Protein AF-A0AAP5YDV4-F1 (afdb_monomer)

S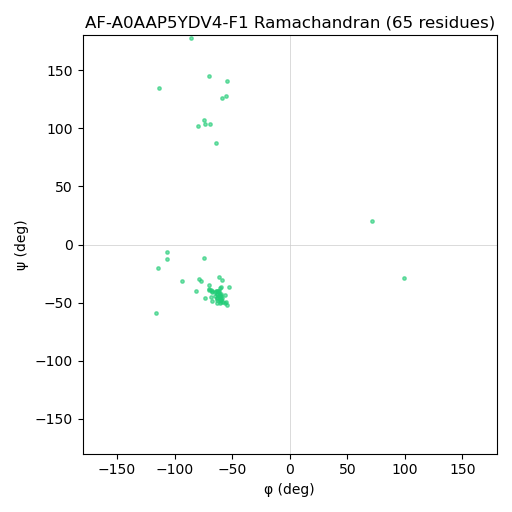olvent-accessible surface area (backbone atoms only — not comparable to full-atom values): 3676 Å² total; per-residue (Å²): 134,86,78,83,73,73,68,49,72,66,54,25,56,50,27,41,52,51,22,54,47,42,27,47,50,43,39,50,46,54,51,46,40,36,72,75,71,65,46,92,67,56,73,66,56,53,53,51,45,36,53,51,21,45,52,52,18,34,76,73,10,34,93,60,53,63,79

Structure (mmCIF, N/CA/C/O backbone):
data_AF-A0AAP5YDV4-F1
#
_entry.id   AF-A0AAP5YDV4-F1
#
loop_
_atom_site.group_PDB
_atom_site.id
_atom_site.type_symbol
_atom_site.label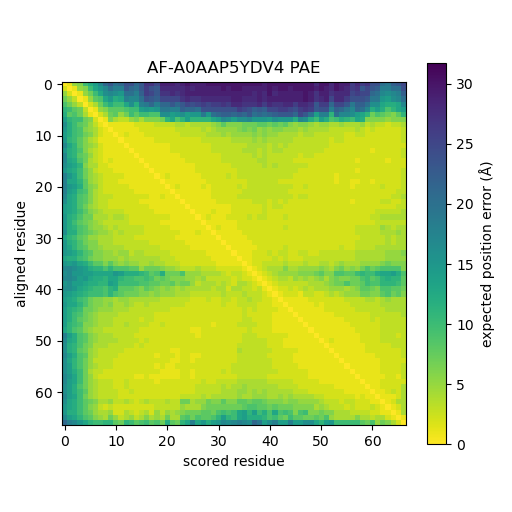_atom_id
_atom_site.label_alt_id
_atom_site.label_comp_id
_atom_site.label_asym_id
_atom_site.label_entity_id
_atom_site.label_seq_id
_atom_site.pdbx_PDB_ins_code
_atom_site.Cartn_x
_atom_site.Cartn_y
_atom_site.Cartn_z
_atom_site.occupancy
_atom_site.B_iso_or_equiv
_atom_site.auth_seq_id
_atom_site.auth_comp_id
_atom_site.auth_asym_id
_atom_site.auth_atom_id
_atom_site.pdbx_PDB_model_num
ATOM 1 N N . MET A 1 1 ? 24.720 -9.112 -24.761 1.00 41.06 1 MET A N 1
ATOM 2 C CA . MET A 1 1 ? 24.467 -7.658 -24.675 1.00 41.06 1 MET A CA 1
ATOM 3 C C . MET A 1 1 ? 23.186 -7.456 -23.887 1.00 41.06 1 MET A C 1
ATOM 5 O O . MET A 1 1 ? 22.110 -7.658 -24.432 1.00 41.06 1 MET A O 1
ATOM 9 N N . THR A 1 2 ? 23.289 -7.157 -22.595 1.00 45.94 2 THR A N 1
ATOM 10 C CA . THR A 1 2 ? 22.144 -6.713 -21.796 1.00 45.94 2 THR A CA 1
ATOM 11 C C . THR A 1 2 ? 21.849 -5.272 -22.201 1.00 45.94 2 THR A C 1
ATOM 13 O O . THR A 1 2 ? 22.638 -4.364 -21.951 1.00 45.94 2 THR A O 1
ATOM 16 N N . THR A 1 3 ? 20.759 -5.053 -22.932 1.00 50.09 3 THR A N 1
ATOM 17 C CA . THR A 1 3 ? 20.312 -3.699 -23.262 1.00 50.09 3 THR A CA 1
ATOM 18 C C . THR A 1 3 ? 19.810 -3.054 -21.973 1.00 50.09 3 THR A C 1
ATOM 20 O O . THR A 1 3 ? 18.723 -3.396 -21.508 1.00 50.09 3 THR A O 1
ATOM 23 N N . ASN A 1 4 ? 20.596 -2.156 -21.377 1.00 55.16 4 ASN A N 1
ATOM 24 C CA . ASN A 1 4 ? 20.131 -1.268 -20.312 1.00 55.16 4 ASN A CA 1
ATOM 25 C C . ASN A 1 4 ? 19.061 -0.336 -20.903 1.00 55.16 4 ASN A C 1
ATOM 27 O O . ASN A 1 4 ? 19.371 0.733 -21.425 1.00 55.16 4 ASN A O 1
ATOM 31 N N . LYS A 1 5 ? 17.794 -0.767 -20.895 1.00 61.34 5 LYS A N 1
ATOM 32 C CA . LYS A 1 5 ? 16.667 0.147 -21.078 1.00 61.34 5 LYS A CA 1
ATOM 33 C C . LYS A 1 5 ? 16.539 0.922 -19.776 1.00 61.34 5 LYS A C 1
ATOM 35 O O . LYS A 1 5 ? 16.058 0.368 -18.794 1.00 61.34 5 LYS A O 1
ATOM 40 N N . HIS A 1 6 ? 16.984 2.174 -19.772 1.00 64.19 6 HIS A N 1
ATOM 41 C CA . HIS A 1 6 ? 16.586 3.097 -18.717 1.00 64.19 6 HIS A CA 1
ATOM 42 C C . HIS A 1 6 ? 15.048 3.131 -18.682 1.00 64.19 6 HIS A C 1
ATOM 44 O O . HIS A 1 6 ? 14.440 3.273 -19.754 1.00 64.19 6 HIS A O 1
ATOM 50 N N . PRO A 1 7 ? 14.414 2.926 -17.513 1.00 68.81 7 PRO A N 1
ATOM 51 C CA . PRO A 1 7 ? 12.978 3.104 -17.396 1.00 68.81 7 PRO A CA 1
ATOM 52 C C . PRO A 1 7 ? 12.614 4.511 -17.880 1.00 68.81 7 PRO A C 1
ATOM 54 O O . PRO A 1 7 ? 13.371 5.470 -17.727 1.00 68.81 7 PRO A O 1
ATOM 57 N N . SER A 1 8 ? 11.494 4.625 -18.593 1.00 87.19 8 SER A N 1
ATOM 58 C CA . SER A 1 8 ? 11.030 5.938 -19.027 1.00 87.19 8 SER A CA 1
ATOM 59 C C . SER A 1 8 ? 10.545 6.711 -17.804 1.00 87.19 8 SER A C 1
ATOM 61 O O . SER A 1 8 ? 9.930 6.122 -16.919 1.00 87.19 8 SER A O 1
ATOM 63 N N . LEU A 1 9 ? 10.743 8.033 -17.784 1.00 90.44 9 LEU A N 1
ATOM 64 C CA . LEU A 1 9 ? 10.256 8.890 -16.691 1.00 90.44 9 LEU A CA 1
ATOM 65 C C . LEU A 1 9 ? 8.759 8.687 -16.414 1.00 90.44 9 LEU A C 1
ATOM 67 O O . LEU A 1 9 ? 8.327 8.681 -15.271 1.00 90.44 9 LEU A O 1
ATOM 71 N N . LEU A 1 10 ? 7.960 8.462 -17.462 1.00 92.25 10 LEU A N 1
ATOM 72 C CA . LEU A 1 10 ? 6.539 8.138 -17.316 1.00 92.25 10 LEU A CA 1
ATOM 73 C C . LEU A 1 10 ? 6.343 6.803 -16.577 1.00 92.25 10 LEU A C 1
ATOM 75 O O . LEU A 1 10 ? 5.486 6.711 -15.704 1.00 92.25 10 LEU A O 1
ATOM 79 N N . GLY A 1 11 ? 7.142 5.784 -16.901 1.00 91.88 11 GLY A N 1
ATOM 80 C CA . GLY A 1 11 ? 7.123 4.496 -16.208 1.00 91.88 11 GLY A CA 1
ATOM 81 C C . GLY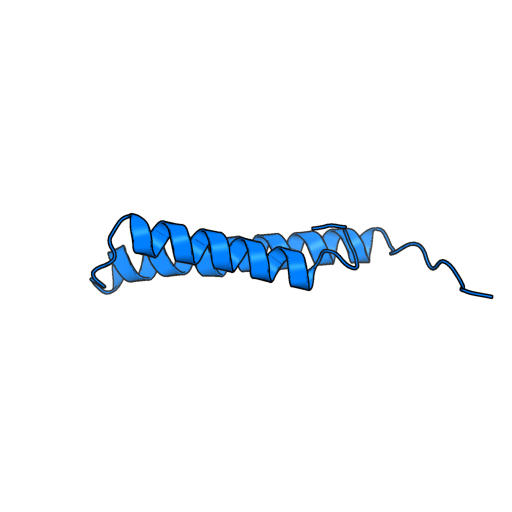 A 1 11 ? 7.486 4.619 -14.730 1.00 91.88 11 GLY A C 1
ATOM 82 O O . GLY A 1 11 ? 6.802 4.027 -13.901 1.00 91.88 11 GLY A O 1
ATOM 83 N N . GLU A 1 12 ? 8.490 5.433 -14.399 1.00 93.19 12 GLU A N 1
ATOM 84 C CA . GLU A 1 12 ? 8.848 5.739 -13.009 1.00 93.19 12 GLU A CA 1
ATOM 85 C C . GLU A 1 12 ? 7.704 6.468 -12.289 1.00 93.19 12 GLU A C 1
ATOM 87 O O . GLU A 1 12 ? 7.246 6.000 -11.254 1.00 93.19 12 GLU A O 1
ATOM 92 N N . CYS A 1 13 ? 7.144 7.540 -12.868 1.00 95.56 13 CYS A N 1
ATOM 93 C CA . CYS A 1 13 ? 6.013 8.256 -12.263 1.00 95.56 13 CYS A CA 1
ATOM 94 C C . CYS A 1 13 ? 4.773 7.370 -12.067 1.00 95.56 13 CYS A C 1
ATOM 96 O O . CYS A 1 13 ? 4.044 7.532 -11.089 1.00 95.56 13 CYS A O 1
ATOM 98 N N . LEU A 1 14 ? 4.504 6.450 -12.998 1.00 95.50 14 LEU A N 1
ATOM 99 C CA . LEU A 1 14 ? 3.393 5.511 -12.869 1.00 95.50 14 LEU A CA 1
ATOM 100 C C . LEU A 1 14 ? 3.658 4.483 -11.764 1.00 95.50 14 LEU A C 1
ATOM 102 O O . LEU A 1 14 ? 2.735 4.153 -11.022 1.00 95.50 14 LEU A O 1
ATOM 106 N N . ALA A 1 15 ? 4.896 3.998 -11.642 1.00 94.12 15 ALA A N 1
ATOM 107 C CA . ALA A 1 15 ? 5.290 3.111 -10.555 1.00 94.12 15 ALA A CA 1
ATOM 108 C C . ALA A 1 15 ? 5.098 3.803 -9.198 1.00 94.12 15 ALA A C 1
ATOM 110 O O . ALA A 1 15 ? 4.360 3.275 -8.373 1.00 94.12 15 ALA A O 1
ATOM 111 N N . GLU A 1 16 ? 5.607 5.024 -9.019 1.00 95.06 16 GLU A N 1
ATOM 112 C CA . GLU A 1 16 ? 5.412 5.828 -7.799 1.00 95.06 16 GLU A CA 1
ATOM 113 C C . GLU A 1 16 ? 3.931 6.046 -7.459 1.00 95.06 16 GLU A C 1
ATOM 115 O O . GLU A 1 16 ? 3.505 5.912 -6.306 1.00 95.06 16 GLU A O 1
ATOM 120 N N . PH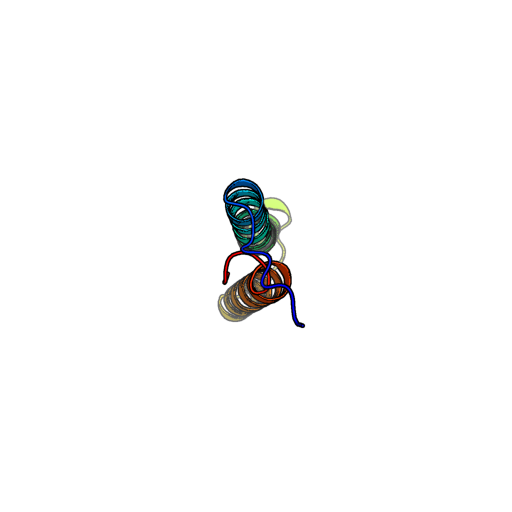E A 1 17 ? 3.113 6.357 -8.471 1.00 96.25 17 PHE A N 1
ATOM 121 C CA . PHE A 1 17 ? 1.674 6.541 -8.296 1.00 96.25 17 PHE A CA 1
ATOM 122 C C . PHE A 1 17 ? 0.996 5.259 -7.799 1.00 96.25 17 PHE A C 1
ATOM 124 O O . PHE A 1 17 ? 0.182 5.304 -6.875 1.00 96.25 17 PHE A O 1
ATOM 131 N N . ILE A 1 18 ? 1.346 4.110 -8.383 1.00 96.06 18 ILE A N 1
ATOM 132 C CA . ILE A 1 18 ? 0.803 2.809 -7.981 1.00 96.06 18 ILE A CA 1
ATOM 133 C C . ILE A 1 18 ? 1.303 2.423 -6.584 1.00 96.06 18 ILE A C 1
ATOM 135 O O . ILE A 1 18 ? 0.493 2.015 -5.754 1.00 96.06 18 ILE A O 1
ATOM 139 N N . GLY A 1 19 ? 2.596 2.581 -6.295 1.00 95.62 19 GLY A N 1
ATOM 140 C CA . GLY A 1 19 ? 3.189 2.268 -4.991 1.00 95.62 19 GLY A CA 1
ATOM 141 C C . GLY A 1 19 ? 2.557 3.082 -3.866 1.00 95.62 19 GLY A C 1
ATOM 142 O O . GLY A 1 19 ? 2.061 2.524 -2.885 1.00 95.62 19 GLY A O 1
ATOM 143 N N . THR A 1 20 ? 2.464 4.399 -4.055 1.00 95.81 20 THR A N 1
ATOM 144 C CA . THR A 1 20 ? 1.805 5.299 -3.098 1.00 95.81 20 THR A CA 1
ATOM 145 C C . THR A 1 20 ? 0.314 4.981 -2.969 1.00 95.81 20 THR A C 1
ATOM 147 O O . THR A 1 20 ? -0.233 4.972 -1.864 1.00 95.81 20 THR A O 1
ATOM 150 N N . GLY A 1 21 ? -0.353 4.668 -4.084 1.00 96.31 21 GLY A N 1
ATOM 151 C CA . GLY A 1 21 ? -1.752 4.247 -4.098 1.00 96.31 21 GLY A CA 1
ATOM 152 C C . GLY A 1 21 ? -1.995 2.979 -3.277 1.00 96.31 21 GLY A C 1
ATOM 153 O O . GLY A 1 21 ? -2.930 2.944 -2.480 1.00 96.31 21 GLY A O 1
ATOM 154 N N . LEU A 1 22 ? -1.133 1.967 -3.410 1.00 95.75 22 LEU A N 1
ATOM 155 C CA . LEU A 1 22 ? -1.199 0.720 -2.638 1.00 95.75 22 LEU A CA 1
ATOM 156 C C . LEU A 1 22 ? -0.955 0.959 -1.145 1.00 95.75 22 LEU A C 1
ATOM 158 O O . LEU A 1 22 ? -1.714 0.453 -0.316 1.00 95.75 22 LEU A O 1
ATOM 162 N N . LEU A 1 23 ? 0.053 1.766 -0.803 1.00 95.00 23 LEU A N 1
ATOM 163 C CA . LEU A 1 23 ? 0.341 2.155 0.578 1.00 95.00 23 LEU A CA 1
ATOM 164 C C . LEU A 1 23 ? -0.890 2.776 1.249 1.00 95.00 23 LEU A C 1
ATOM 166 O O . LEU A 1 23 ? -1.309 2.340 2.323 1.00 95.00 23 LEU A O 1
ATOM 170 N N . ILE A 1 24 ? -1.488 3.775 0.599 1.00 96.62 24 ILE A N 1
ATOM 171 C CA . ILE A 1 24 ? -2.662 4.479 1.120 1.00 96.62 24 ILE A CA 1
ATOM 172 C C . ILE A 1 24 ? -3.892 3.572 1.133 1.00 96.62 24 ILE A C 1
ATOM 174 O O . ILE A 1 24 ? -4.648 3.603 2.101 1.00 96.62 24 ILE A O 1
ATOM 178 N N . PHE A 1 25 ? -4.082 2.731 0.116 1.00 96.25 25 PHE A N 1
ATOM 179 C CA . PHE A 1 25 ? -5.206 1.801 0.056 1.00 96.25 25 PHE A CA 1
ATOM 180 C C . PHE A 1 25 ? -5.228 0.851 1.258 1.00 96.25 25 PHE A C 1
ATOM 182 O O . PHE A 1 25 ? -6.254 0.740 1.928 1.00 96.25 25 PHE A O 1
ATOM 189 N N . PHE A 1 26 ? -4.100 0.215 1.585 1.00 95.06 26 PHE A N 1
ATOM 190 C CA . PHE A 1 26 ? -4.027 -0.680 2.742 1.00 95.06 26 PHE A CA 1
ATOM 191 C C . PHE A 1 26 ? -4.028 0.082 4.070 1.00 95.06 26 PHE A C 1
ATOM 193 O O . PHE A 1 26 ? -4.772 -0.277 4.985 1.00 95.06 26 PHE A O 1
ATOM 200 N N . GLY A 1 27 ? -3.227 1.145 4.171 1.00 94.75 27 GLY A N 1
ATOM 201 C CA . GLY A 1 27 ? -3.053 1.902 5.407 1.00 94.75 27 GLY A CA 1
ATOM 202 C C . GLY A 1 27 ? -4.307 2.665 5.833 1.00 94.75 27 GLY A C 1
ATOM 203 O O . GLY A 1 27 ? -4.743 2.568 6.978 1.00 94.75 27 GLY A O 1
ATOM 204 N N . VAL A 1 28 ? -4.931 3.402 4.913 1.00 95.69 28 VAL A N 1
ATOM 205 C CA . VAL A 1 28 ? -6.189 4.111 5.194 1.00 95.69 28 VAL A CA 1
ATOM 206 C C . VAL A 1 28 ? -7.366 3.140 5.192 1.00 95.69 28 VAL A C 1
ATOM 208 O O . VAL A 1 28 ? -8.292 3.323 5.976 1.00 95.69 28 VAL A O 1
ATOM 211 N N . GLY A 1 29 ? -7.325 2.071 4.390 1.00 95.50 29 GLY A N 1
ATOM 212 C CA . GLY A 1 29 ? -8.362 1.038 4.374 1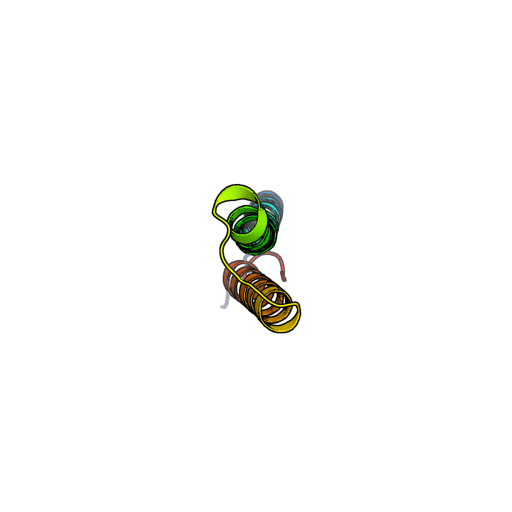.00 95.50 29 GLY A CA 1
ATOM 213 C C . GLY A 1 29 ? -8.551 0.346 5.726 1.00 95.50 29 GLY A C 1
ATOM 214 O O . GLY A 1 29 ? -9.689 0.166 6.159 1.00 95.50 29 GLY A O 1
ATOM 215 N N . CYS A 1 30 ? -7.470 0.013 6.442 1.00 94.44 30 CYS A N 1
ATOM 216 C CA . CYS A 1 30 ? -7.590 -0.606 7.768 1.00 94.44 30 CYS A CA 1
ATOM 217 C C . CYS A 1 30 ? -8.114 0.369 8.835 1.00 94.44 30 CYS A C 1
ATOM 219 O O . CYS A 1 30 ? -8.925 -0.019 9.676 1.00 94.44 30 CYS A O 1
ATOM 221 N N . VAL A 1 31 ? -7.741 1.651 8.752 1.00 94.25 31 VAL A N 1
ATOM 222 C CA . VAL A 1 31 ? -8.296 2.710 9.612 1.00 94.25 31 VAL A CA 1
ATOM 223 C C . VAL A 1 31 ? -9.773 2.950 9.290 1.00 94.25 31 VAL A C 1
ATOM 225 O O . VAL A 1 31 ? -10.587 3.102 10.198 1.00 94.25 31 VAL A O 1
ATOM 228 N N . ALA A 1 32 ? -10.155 2.923 8.014 1.00 95.81 32 ALA A N 1
ATOM 229 C CA . ALA A 1 32 ? -11.548 3.032 7.605 1.00 95.81 32 ALA A CA 1
ATOM 230 C C . ALA A 1 32 ? -12.372 1.839 8.110 1.00 95.81 32 ALA A C 1
ATOM 232 O O . ALA A 1 32 ? -13.478 2.038 8.599 1.00 95.81 32 ALA A O 1
ATOM 233 N N . ALA A 1 33 ? -11.836 0.615 8.072 1.00 94.44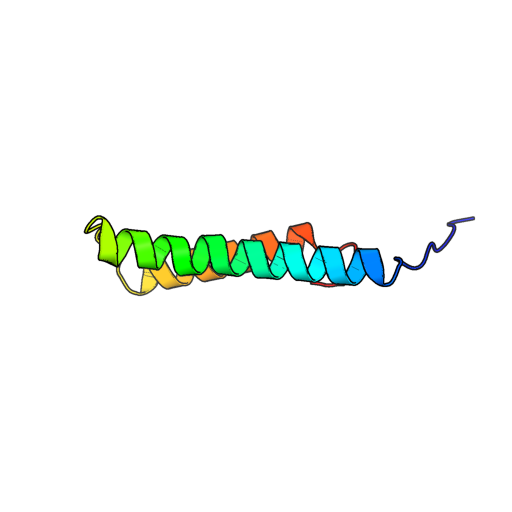 33 ALA A N 1
ATOM 234 C CA . ALA A 1 33 ? -12.492 -0.550 8.666 1.00 94.44 33 ALA A CA 1
ATOM 235 C C . ALA A 1 33 ? -12.687 -0.386 10.187 1.00 94.44 33 ALA A C 1
ATOM 237 O O . ALA A 1 33 ? -13.783 -0.619 10.691 1.00 94.44 33 ALA A O 1
ATOM 238 N N . LEU A 1 34 ? -11.675 0.098 10.914 1.00 93.06 34 LEU A N 1
ATOM 239 C CA . LEU A 1 34 ? -11.807 0.409 12.343 1.00 93.06 34 LEU A CA 1
ATOM 240 C C . LEU A 1 34 ? -12.945 1.410 12.610 1.00 93.06 34 LEU A C 1
ATOM 242 O O . LEU A 1 34 ? -13.798 1.169 13.462 1.00 93.06 34 LEU A O 1
ATOM 246 N N . VAL A 1 35 ? -12.964 2.528 11.880 1.00 94.00 35 VAL A N 1
ATOM 247 C CA . VAL A 1 35 ? -13.858 3.661 12.172 1.00 94.00 35 VAL A CA 1
ATOM 248 C C . VAL A 1 35 ? -15.275 3.455 11.627 1.00 94.00 35 VAL A C 1
ATOM 250 O O . VAL A 1 35 ? -16.237 3.820 12.297 1.00 94.00 35 VAL A O 1
ATOM 253 N N . LEU A 1 36 ? -15.429 2.892 10.424 1.00 95.06 36 LEU A N 1
ATOM 254 C CA . LEU A 1 36 ? -16.725 2.808 9.738 1.00 95.06 36 LEU A CA 1
ATOM 255 C C . LEU A 1 36 ? -17.466 1.494 10.008 1.00 95.06 36 LEU A C 1
ATOM 257 O O . LEU A 1 36 ? -18.695 1.497 9.989 1.00 95.06 36 LEU A O 1
ATOM 261 N N . THR A 1 37 ? -16.764 0.376 10.227 1.00 93.44 37 THR A N 1
ATOM 262 C CA . THR A 1 37 ? -17.413 -0.936 10.438 1.00 93.44 37 THR A CA 1
ATOM 263 C C . THR A 1 37 ? -17.360 -1.411 11.887 1.00 93.44 37 THR A C 1
ATOM 265 O O . THR A 1 37 ? -17.994 -2.410 12.222 1.00 93.44 37 THR A O 1
ATOM 268 N N . GLY A 1 38 ? -16.641 -0.695 12.758 1.00 89.19 38 GLY A N 1
ATOM 269 C CA . GLY A 1 38 ? -16.458 -1.072 14.159 1.00 89.19 38 GLY A CA 1
ATOM 270 C C . GLY A 1 38 ? -15.538 -2.281 14.346 1.00 89.19 38 GLY A C 1
ATOM 271 O O . GLY A 1 38 ? -15.596 -2.939 15.386 1.00 89.19 38 GLY A O 1
ATOM 272 N N . ALA A 1 39 ? -14.704 -2.603 13.350 1.00 90.31 39 ALA A N 1
ATOM 273 C CA . ALA A 1 39 ? -13.706 -3.659 13.479 1.00 90.31 39 ALA A CA 1
ATOM 274 C C . ALA A 1 39 ? -12.751 -3.334 14.638 1.00 90.31 39 ALA A C 1
ATOM 276 O O . ALA A 1 39 ? -12.161 -2.261 14.668 1.00 90.31 39 ALA A O 1
ATOM 277 N N . SER A 1 40 ? -12.575 -4.244 15.597 1.00 90.81 40 SER A N 1
ATOM 278 C CA . SER A 1 40 ? -11.618 -4.032 16.689 1.00 90.81 40 SER A CA 1
ATOM 279 C C . SER A 1 40 ? -10.195 -4.329 16.228 1.00 90.81 40 SER A C 1
ATOM 281 O O . SER A 1 40 ? -9.785 -5.485 16.164 1.00 90.81 40 SER A O 1
ATOM 283 N N . PHE A 1 41 ? -9.444 -3.268 15.946 1.00 91.50 41 PHE A N 1
ATOM 284 C CA . PHE A 1 41 ? -8.000 -3.315 15.752 1.00 91.50 41 PHE A CA 1
ATOM 285 C C . PHE A 1 41 ? -7.304 -2.553 16.876 1.00 91.50 41 PHE A C 1
ATOM 287 O O . PHE A 1 41 ? -7.716 -1.449 17.234 1.00 91.50 41 PHE A O 1
ATOM 294 N N . GLY A 1 42 ? -6.248 -3.138 17.432 1.00 92.81 42 GLY A N 1
ATOM 295 C CA . GLY A 1 42 ? -5.328 -2.435 18.309 1.00 92.81 42 GLY A CA 1
ATOM 296 C C . GLY A 1 42 ? -4.246 -1.709 17.511 1.00 92.81 42 GLY A C 1
ATOM 297 O O . GLY A 1 42 ? -4.157 -1.784 16.282 1.00 92.81 42 GLY A O 1
ATOM 298 N N . GLN A 1 43 ? -3.384 -0.996 18.236 1.00 92.56 43 GLN A N 1
ATOM 299 C CA . GLN A 1 43 ? -2.271 -0.263 17.633 1.00 92.56 43 GLN A CA 1
ATOM 300 C C . GLN A 1 43 ? -1.304 -1.196 16.888 1.00 92.56 43 GLN A C 1
ATOM 302 O O . GLN A 1 43 ? -0.794 -0.837 15.830 1.00 92.56 43 GLN A O 1
ATOM 307 N N . TRP A 1 44 ? -1.069 -2.395 17.429 1.00 94.94 44 TRP A N 1
ATOM 308 C CA . TRP A 1 44 ? -0.179 -3.389 16.834 1.00 94.94 44 TRP A CA 1
ATOM 309 C C . TRP A 1 44 ? -0.684 -3.871 15.470 1.00 94.94 44 TRP A C 1
ATOM 311 O O . TRP A 1 44 ? 0.073 -3.876 14.499 1.00 94.94 44 TRP A O 1
ATOM 321 N N . GLU A 1 45 ? -1.965 -4.225 15.375 1.00 94.31 45 GLU A N 1
ATOM 322 C CA . GLU A 1 45 ? -2.578 -4.729 14.146 1.00 94.31 45 GLU A CA 1
ATOM 323 C C . GLU A 1 45 ? -2.551 -3.665 13.047 1.00 94.31 45 GLU A C 1
ATOM 325 O O . GLU A 1 45 ? -2.191 -3.954 11.907 1.00 94.31 45 GLU A O 1
ATOM 330 N N . ILE A 1 46 ? -2.849 -2.410 13.390 1.00 93.94 46 ILE A N 1
ATOM 331 C CA . ILE A 1 46 ? -2.779 -1.294 12.439 1.00 93.94 46 ILE A CA 1
ATOM 332 C C . ILE A 1 46 ? -1.339 -1.099 11.954 1.00 93.94 46 ILE A C 1
ATOM 334 O O . ILE A 1 46 ? -1.105 -0.982 10.750 1.00 93.94 46 ILE A O 1
ATOM 338 N N . SER A 1 47 ? -0.362 -1.111 12.866 1.00 95.50 47 SER A N 1
ATOM 339 C CA . SER A 1 47 ? 1.053 -0.962 12.518 1.00 95.50 47 SER A CA 1
ATOM 340 C C . SER A 1 47 ?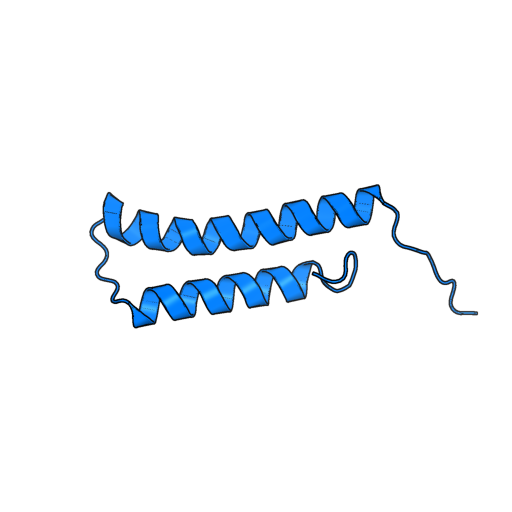 1.558 -2.080 11.602 1.00 95.50 47 SER A C 1
ATOM 342 O O . SER A 1 47 ? 2.292 -1.790 10.655 1.00 95.50 47 SER A O 1
ATOM 344 N N . ILE A 1 48 ? 1.146 -3.334 11.822 1.00 96.56 48 ILE A N 1
ATOM 345 C CA . ILE A 1 48 ? 1.571 -4.448 10.963 1.00 96.56 48 ILE A CA 1
ATOM 346 C C . ILE A 1 48 ? 0.945 -4.360 9.568 1.00 96.56 48 ILE A C 1
ATOM 348 O O . ILE A 1 48 ? 1.632 -4.615 8.581 1.00 96.56 48 ILE A O 1
ATOM 352 N N . VAL A 1 49 ? -0.321 -3.937 9.458 1.00 96.06 49 VAL A N 1
ATOM 353 C CA . VAL A 1 49 ? -0.988 -3.748 8.157 1.00 96.06 49 VAL A CA 1
ATOM 354 C C . VAL A 1 49 ? -0.314 -2.639 7.355 1.00 96.06 49 VAL A C 1
ATOM 356 O O . VAL A 1 49 ? -0.074 -2.815 6.162 1.00 96.06 49 VAL A O 1
ATOM 359 N N . TRP A 1 50 ? 0.065 -1.536 8.003 1.00 95.25 50 TRP A N 1
ATOM 360 C CA . TRP A 1 50 ? 0.861 -0.486 7.365 1.00 95.25 50 TRP A CA 1
ATOM 361 C C . TRP A 1 50 ? 2.217 -1.010 6.878 1.00 95.25 50 TRP A C 1
ATOM 363 O O . TRP A 1 50 ? 2.572 -0.794 5.721 1.00 95.25 50 TRP A O 1
ATOM 373 N N . GLY A 1 51 ? 2.952 -1.748 7.715 1.00 96.06 51 GLY A N 1
ATOM 374 C CA . GLY A 1 51 ? 4.253 -2.316 7.340 1.00 96.06 51 GLY A CA 1
ATOM 375 C C . GLY A 1 51 ? 4.174 -3.315 6.178 1.00 96.06 51 GLY A C 1
ATOM 376 O O . GLY A 1 51 ? 5.012 -3.291 5.271 1.00 96.06 51 GLY A O 1
ATOM 377 N N . LEU A 1 52 ? 3.141 -4.161 6.161 1.00 96.94 52 LEU A N 1
ATOM 378 C CA . LEU A 1 52 ? 2.878 -5.080 5.051 1.00 96.94 52 LEU A CA 1
ATOM 379 C C . LEU A 1 52 ? 2.464 -4.329 3.781 1.00 96.94 52 LEU A C 1
ATOM 381 O O . LEU A 1 52 ? 2.960 -4.655 2.705 1.00 96.94 52 LEU A O 1
ATOM 385 N N . GLY A 1 53 ? 1.629 -3.293 3.901 1.00 96.25 53 GLY A N 1
ATOM 386 C CA . GLY A 1 53 ? 1.240 -2.429 2.784 1.00 96.25 53 GLY A CA 1
ATOM 387 C C . GLY A 1 53 ? 2.441 -1.752 2.118 1.00 96.25 53 GLY A C 1
ATOM 388 O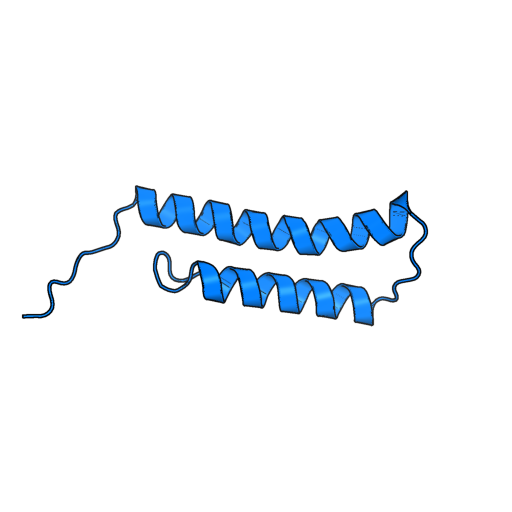 O . GLY A 1 53 ? 2.572 -1.816 0.897 1.00 96.25 53 GLY A O 1
ATOM 389 N N . VAL A 1 54 ? 3.362 -1.192 2.914 1.00 96.50 54 VAL A N 1
ATOM 390 C CA . VAL A 1 54 ? 4.637 -0.631 2.423 1.00 96.50 54 VAL A CA 1
ATOM 391 C C . VAL A 1 54 ? 5.465 -1.700 1.711 1.00 96.50 54 VAL A C 1
ATOM 393 O O . VAL A 1 54 ? 5.956 -1.471 0.611 1.00 96.50 54 VAL A O 1
ATOM 396 N N . SER A 1 55 ? 5.607 -2.882 2.315 1.00 96.81 55 SER A N 1
ATOM 397 C CA . SER A 1 55 ? 6.417 -3.964 1.741 1.00 96.81 55 SER A CA 1
ATOM 398 C C . SER A 1 55 ? 5.886 -4.403 0.374 1.00 96.81 55 SER A C 1
ATOM 400 O O . SER A 1 55 ? 6.663 -4.565 -0.563 1.00 96.81 55 SER A O 1
ATOM 402 N N . ILE A 1 56 ? 4.564 -4.554 0.241 1.00 95.94 56 ILE A N 1
ATOM 403 C CA . ILE A 1 56 ? 3.909 -4.894 -1.030 1.00 95.94 56 ILE A CA 1
ATOM 404 C C . ILE A 1 56 ? 4.134 -3.786 -2.062 1.00 95.94 56 ILE A C 1
ATOM 406 O O . ILE A 1 56 ? 4.504 -4.098 -3.191 1.00 95.94 56 ILE A O 1
ATOM 410 N N . ALA A 1 57 ? 3.962 -2.516 -1.678 1.00 95.62 57 ALA A N 1
ATOM 411 C CA . ALA A 1 57 ? 4.208 -1.383 -2.568 1.00 95.62 57 ALA A CA 1
ATOM 412 C C . ALA A 1 57 ? 5.638 -1.419 -3.131 1.00 95.62 57 ALA A C 1
ATOM 414 O O . ALA A 1 57 ? 5.798 -1.424 -4.348 1.00 95.62 57 ALA A O 1
ATOM 415 N N . ILE A 1 58 ? 6.648 -1.591 -2.268 1.00 96.12 58 ILE A N 1
ATOM 416 C CA . ILE A 1 58 ? 8.060 -1.690 -2.672 1.00 96.12 58 ILE A CA 1
ATOM 417 C C . ILE A 1 58 ? 8.284 -2.871 -3.624 1.00 96.12 58 ILE A C 1
ATOM 419 O O . ILE A 1 58 ? 8.897 -2.702 -4.674 1.00 96.12 58 ILE A O 1
ATOM 423 N N . TYR A 1 59 ? 7.781 -4.070 -3.312 1.00 95.56 59 TYR A N 1
ATOM 424 C CA . TYR A 1 59 ? 7.952 -5.225 -4.206 1.00 95.56 59 TYR A CA 1
ATOM 425 C C . TYR A 1 59 ? 7.306 -5.017 -5.585 1.00 95.56 59 TYR A C 1
ATOM 427 O O . TYR A 1 59 ? 7.778 -5.589 -6.569 1.00 95.56 59 TYR A O 1
ATOM 435 N N . CYS A 1 60 ? 6.251 -4.204 -5.673 1.00 92.00 60 CYS A N 1
ATOM 436 C CA . CYS A 1 60 ? 5.588 -3.881 -6.932 1.00 92.00 60 CYS A CA 1
ATOM 437 C C . CYS A 1 60 ? 6.326 -2.817 -7.763 1.00 92.00 60 CYS A C 1
ATOM 439 O O . CYS A 1 60 ? 6.226 -2.858 -8.990 1.00 92.00 60 CYS A O 1
ATOM 441 N N . THR A 1 61 ? 7.050 -1.882 -7.141 1.00 94.19 61 THR A N 1
ATOM 442 C CA . THR A 1 61 ? 7.602 -0.690 -7.819 1.00 94.19 61 THR A CA 1
ATOM 443 C C . THR A 1 61 ? 9.130 -0.646 -7.880 1.00 94.19 61 THR A C 1
ATOM 445 O O . THR A 1 61 ? 9.684 -0.020 -8.787 1.00 94.19 61 THR A O 1
ATOM 448 N N . ALA A 1 62 ? 9.833 -1.386 -7.015 1.00 92.56 62 ALA A N 1
ATOM 449 C CA . ALA A 1 62 ? 11.293 -1.333 -6.890 1.00 92.56 62 ALA A CA 1
ATOM 450 C C . ALA A 1 62 ? 12.054 -1.670 -8.180 1.00 92.56 62 ALA A C 1
ATOM 452 O O . ALA A 1 62 ? 13.134 -1.140 -8.424 1.00 92.56 62 ALA A O 1
ATOM 453 N N . GLY A 1 63 ? 11.492 -2.530 -9.035 1.00 89.19 63 GLY A N 1
ATOM 454 C CA . GLY A 1 63 ? 12.098 -2.877 -10.324 1.00 89.19 63 GLY A CA 1
ATOM 455 C C . GLY A 1 63 ? 11.986 -1.789 -11.399 1.00 89.19 63 GLY A C 1
ATOM 456 O O . GLY A 1 63 ? 12.623 -1.921 -12.444 1.00 89.19 63 GLY A O 1
ATOM 457 N N . VAL A 1 64 ? 11.170 -0.751 -11.176 1.00 89.56 64 VAL A N 1
ATOM 458 C CA . VAL A 1 64 ? 10.897 0.318 -12.150 1.00 89.56 64 VAL A CA 1
ATOM 459 C C . VAL A 1 64 ? 11.398 1.668 -11.648 1.00 89.56 64 VAL A C 1
ATOM 461 O O . VAL A 1 64 ? 12.229 2.262 -12.326 1.00 89.56 64 VAL A O 1
ATOM 464 N N . SER A 1 65 ? 10.920 2.140 -10.490 1.00 87.88 65 SER A N 1
ATOM 465 C CA . SER A 1 65 ? 11.290 3.449 -9.918 1.00 87.88 65 SER A CA 1
ATOM 466 C C . SER A 1 65 ? 12.228 3.360 -8.712 1.00 87.88 65 SER A C 1
ATOM 468 O O . SER A 1 65 ? 12.820 4.360 -8.318 1.00 87.88 65 SER A O 1
ATOM 470 N N . GLY A 1 66 ? 12.415 2.165 -8.147 1.00 83.19 66 GLY A N 1
ATOM 471 C CA . GLY A 1 66 ? 13.238 1.944 -6.955 1.00 83.19 66 GLY A CA 1
ATOM 472 C C . GLY A 1 66 ? 12.435 1.832 -5.658 1.00 83.19 66 GLY A C 1
ATOM 473 O O . GLY A 1 66 ? 12.871 1.083 -4.784 1.00 83.19 66 GLY A O 1
ATOM 474 N N . ALA A 1 67 ? 11.266 2.474 -5.572 1.00 66.69 67 ALA A N 1
ATOM 475 C CA . ALA A 1 67 ? 10.158 2.216 -4.640 1.00 66.69 67 ALA A CA 1
ATOM 476 C C . ALA A 1 67 ? 9.106 3.320 -4.794 1.00 66.69 67 ALA A C 1
ATOM 478 O O . ALA A 1 67 ? 9.465 4.452 -4.424 1.00 66.69 67 ALA A O 1
#

Radius of gyration: 15.66 Å; Cα contacts (8 Å, |Δi|>4): 58; chains: 1; bounding box: 42×16×43 Å

Secondary structure (DSSP, 8-state):
-----PPPHHHHHHHHHHHHHHHHHHHHHHHHHHHHH-----HHHHHHHHHHHHHHHHHHHTTTT--

pLDDT: mean 89.49, std 12.79, range [41.06, 96.94]

Sequence (67 aa):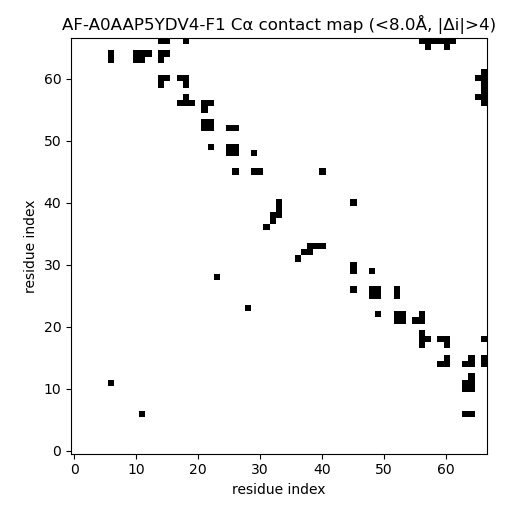
MTTNKHPSLLGECLAEFIGTGLLIFFGVGCVAALVLTGASFGQWEISIVWGLGVSIAIYCTAGVSGA

Nearest PDB structures (foldseek):
  1fx8-assembly1_A  TM=1.002E+00  e=3.520E-06  Escherichia coli
  1ldf-assembly1_A  TM=1.002E+00  e=5.165E-06  Escherichia coli
  8b6h-assembly1_EG  TM=5.213E-01  e=1.251E+00  Tetrahymena thermophila SB210
  7zm8-assembly1_X  TM=7.061E-01  e=5.440E+00  Thermochaetoides thermophila DSM 1495

Foldseek 3Di:
DPPPPQFDPVQLVVLVVQLVVQLCCQLVVVVCCCPPVVDDDDPVRSVVSNVVSNVVSQVSRCVHNND

Mean predicted aligned error: 5.64 Å